Protein AF-A0A934LVJ8-F1 (afdb_monomer)

Secondary structure (DSSP, 8-state):
-----------------------------------PPPTTHHHHHHHHHHHHHHHHHHHHHHHHHHHHHHTTPPP---PPPPPPPGGG---TT-TTTHHHHHHHHHHHHHHHHHHHHHHHHHHS--SS--HHHHHHHHHHHHHHHHHHHHHHHHHHHT--

Radius of gyration: 26.77 Å; Cα contacts (8 Å, |Δi|>4): 140; chains: 1; bounding box: 65×26×77 Å

Structure (mmCIF, N/CA/C/O backbone):
data_AF-A0A934LVJ8-F1
#
_entry.id   AF-A0A934LVJ8-F1
#
loop_
_atom_site.group_PDB
_atom_site.id
_atom_site.type_symbol
_atom_site.label_atom_id
_atom_site.label_alt_id
_atom_site.label_comp_id
_atom_site.label_asym_id
_atom_site.label_entity_id
_atom_site.label_seq_id
_atom_site.pdbx_PDB_ins_code
_atom_site.Cartn_x
_atom_site.Cartn_y
_atom_site.Cartn_z
_atom_site.occupancy
_atom_site.B_iso_or_equiv
_atom_site.auth_seq_id
_atom_site.auth_comp_id
_atom_site.auth_asym_id
_atom_site.auth_atom_id
_atom_site.pdbx_PDB_model_num
ATOM 1 N N . MET A 1 1 ? -24.893 -9.109 -39.122 1.00 53.03 1 MET A N 1
ATOM 2 C CA . MET A 1 1 ? -24.840 -10.155 -40.173 1.00 53.03 1 MET A CA 1
ATOM 3 C C . MET A 1 1 ? -24.663 -9.465 -41.516 1.00 53.03 1 MET A C 1
ATOM 5 O O . MET A 1 1 ? -25.277 -8.421 -41.666 1.00 53.03 1 MET A O 1
ATOM 9 N N . LEU A 1 2 ? -23.875 -10.048 -42.436 1.00 39.41 2 LEU A N 1
ATOM 10 C CA . LEU A 1 2 ? -23.237 -9.460 -43.641 1.00 39.41 2 LEU A CA 1
ATOM 11 C C . LEU A 1 2 ? -21.942 -8.691 -43.292 1.00 39.41 2 LEU A C 1
ATOM 13 O O . LEU A 1 2 ? -22.016 -7.700 -42.591 1.00 39.41 2 LEU A O 1
ATOM 17 N N . ARG A 1 3 ? -20.728 -9.057 -43.726 1.00 40.59 3 ARG A N 1
ATOM 18 C CA . ARG A 1 3 ? -20.305 -9.903 -44.853 1.00 40.59 3 ARG A CA 1
ATOM 19 C C . ARG A 1 3 ? -19.010 -10.657 -44.511 1.00 40.59 3 ARG A C 1
ATOM 21 O O . ARG A 1 3 ? -18.009 -10.063 -44.135 1.00 40.59 3 ARG A O 1
ATOM 28 N N . LEU A 1 4 ? -19.084 -11.975 -44.665 1.00 50.06 4 LEU A N 1
ATOM 29 C CA . LEU A 1 4 ? -17.971 -12.899 -44.870 1.00 50.06 4 LEU A CA 1
ATOM 30 C C . LEU A 1 4 ? -17.309 -12.597 -46.240 1.00 50.06 4 LEU A C 1
ATOM 32 O O . LEU A 1 4 ? -17.972 -12.016 -47.096 1.00 50.06 4 LEU A O 1
ATOM 36 N N . PHE A 1 5 ? -16.089 -13.100 -46.467 1.00 48.19 5 PHE A N 1
ATOM 37 C CA . PHE A 1 5 ? -15.330 -13.124 -47.740 1.00 48.19 5 PHE A CA 1
ATOM 38 C C . PHE A 1 5 ? -14.553 -11.853 -48.130 1.00 48.19 5 PHE A C 1
ATOM 40 O O . PHE A 1 5 ? -15.068 -11.039 -48.876 1.00 48.19 5 PHE A O 1
ATOM 47 N N . ILE A 1 6 ? -13.280 -11.752 -47.722 1.00 48.22 6 ILE A N 1
ATOM 48 C CA . ILE A 1 6 ? -12.106 -11.545 -48.608 1.00 48.22 6 ILE A CA 1
ATOM 49 C C . ILE A 1 6 ? -10.916 -12.180 -47.871 1.00 48.22 6 ILE A C 1
ATOM 51 O O . ILE A 1 6 ? -10.107 -11.562 -47.190 1.00 48.22 6 ILE A O 1
ATOM 55 N N . ARG A 1 7 ? -10.910 -13.508 -47.918 1.00 49.53 7 ARG A N 1
ATOM 56 C CA . ARG A 1 7 ? -9.714 -14.338 -47.801 1.00 49.53 7 ARG A CA 1
ATOM 57 C C . ARG A 1 7 ? -9.167 -14.423 -49.236 1.00 49.53 7 ARG A C 1
ATOM 59 O O . ARG A 1 7 ? -9.977 -14.419 -50.156 1.00 49.53 7 ARG A O 1
ATOM 66 N N . PHE A 1 8 ? -7.856 -14.573 -49.414 1.00 45.09 8 PHE A N 1
ATOM 67 C CA . PHE A 1 8 ? -7.210 -14.913 -50.697 1.00 45.09 8 PHE A CA 1
ATOM 68 C C . PHE A 1 8 ? -7.086 -13.804 -51.755 1.00 45.09 8 PHE A C 1
ATOM 70 O O . PHE A 1 8 ? -7.791 -13.794 -52.752 1.00 45.09 8 PHE A O 1
ATOM 77 N N . CYS A 1 9 ? -6.110 -12.923 -51.554 1.00 41.38 9 CYS A N 1
ATOM 78 C CA . CYS A 1 9 ? -5.277 -12.270 -52.576 1.00 41.38 9 CYS A CA 1
ATOM 79 C C . CYS A 1 9 ? -4.324 -11.406 -51.746 1.00 41.38 9 CYS A C 1
ATOM 81 O O . CYS A 1 9 ? -4.732 -10.368 -51.251 1.00 41.38 9 CYS A O 1
ATOM 83 N N . TRP A 1 10 ? -3.140 -11.864 -51.347 1.00 34.06 10 TRP A N 1
ATOM 84 C CA . TRP A 1 10 ? -1.950 -11.649 -52.165 1.00 34.06 10 TRP A CA 1
ATOM 85 C C . TRP A 1 10 ? -0.768 -12.421 -51.548 1.00 34.06 10 TRP A C 1
ATOM 87 O O . TRP A 1 10 ? 0.159 -11.867 -50.969 1.00 34.06 10 TRP A O 1
ATOM 97 N N . VAL A 1 11 ? -0.833 -13.749 -51.617 1.00 46.84 11 VAL A N 1
ATOM 98 C CA . VAL A 1 11 ? 0.397 -14.540 -51.739 1.00 46.84 11 VAL A CA 1
ATOM 99 C C . VAL A 1 11 ? 0.935 -14.229 -53.146 1.00 46.84 11 VAL A C 1
ATOM 101 O O . VAL A 1 11 ? 0.126 -14.170 -54.070 1.00 46.84 11 VAL A O 1
ATOM 104 N N . LEU A 1 12 ? 2.252 -14.057 -53.302 1.00 48.66 12 LEU A N 1
ATOM 105 C CA . LEU A 1 12 ? 3.007 -13.774 -54.547 1.00 48.66 12 LEU A CA 1
ATOM 106 C C . LEU A 1 12 ? 3.240 -12.298 -54.940 1.00 48.66 12 LEU A C 1
ATOM 108 O O . LEU A 1 12 ? 2.633 -11.801 -55.884 1.00 48.66 12 LEU A O 1
ATOM 112 N N . PHE A 1 13 ? 4.227 -11.654 -54.305 1.00 43.19 13 PHE A N 1
ATOM 113 C CA . PHE A 1 13 ? 5.059 -10.561 -54.857 1.00 43.19 13 PHE A CA 1
ATOM 114 C C . PHE A 1 13 ? 6.150 -10.279 -53.795 1.00 43.19 13 PHE A C 1
ATOM 116 O O . PHE A 1 13 ? 5.792 -9.937 -52.681 1.00 43.19 13 PHE A O 1
ATOM 123 N N . CYS A 1 14 ? 7.464 -10.465 -53.908 1.00 37.34 14 CYS A N 1
ATOM 124 C CA . CYS A 1 14 ? 8.415 -10.561 -55.001 1.00 37.34 14 CYS A CA 1
ATOM 125 C C . CYS A 1 14 ? 9.638 -11.354 -54.506 1.00 37.34 14 CYS A C 1
ATOM 127 O O . CYS A 1 14 ? 10.155 -11.096 -53.422 1.00 37.34 14 CYS A O 1
ATOM 129 N N . LEU A 1 15 ? 10.118 -12.276 -55.335 1.00 40.59 15 LEU A N 1
ATOM 130 C CA . LEU A 1 15 ? 11.355 -13.030 -55.163 1.00 40.59 15 LEU A CA 1
ATOM 131 C C . LEU A 1 15 ? 12.207 -12.726 -56.402 1.00 40.59 15 LEU A C 1
ATOM 133 O O . LEU A 1 15 ? 11.881 -13.217 -57.474 1.00 40.59 15 LEU A O 1
ATOM 137 N N . MET A 1 16 ? 13.224 -11.870 -56.265 1.00 49.81 16 MET A N 1
ATOM 138 C CA . MET A 1 16 ? 14.356 -11.674 -57.194 1.00 49.81 16 MET A CA 1
ATOM 139 C C . MET A 1 16 ? 15.487 -11.037 -56.362 1.00 49.81 16 MET A C 1
ATOM 141 O O . MET A 1 16 ? 15.353 -9.909 -55.904 1.00 49.81 16 MET A O 1
ATOM 145 N N . LEU A 1 17 ? 16.451 -11.833 -55.891 1.00 46.66 17 LEU A N 1
ATOM 146 C CA . LEU A 1 17 ? 17.777 -12.025 -56.499 1.00 46.66 17 LEU A CA 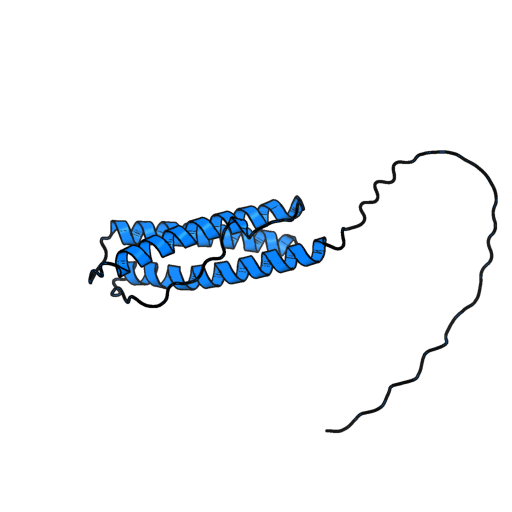1
ATOM 147 C C . LEU A 1 17 ? 18.620 -10.745 -56.564 1.00 46.66 17 LEU A C 1
ATOM 149 O O . LEU A 1 17 ? 18.454 -9.958 -57.487 1.00 46.66 17 LEU A O 1
ATOM 153 N N . LEU A 1 18 ? 19.625 -10.646 -55.689 1.00 49.47 18 LEU A N 1
ATOM 154 C CA . LEU A 1 18 ? 20.946 -10.161 -56.084 1.00 49.47 18 LEU A CA 1
ATOM 155 C C . LEU A 1 18 ? 22.036 -10.973 -55.374 1.00 49.47 18 LEU A C 1
ATOM 157 O O . LEU A 1 18 ? 22.102 -11.062 -54.152 1.00 49.47 18 LEU A O 1
ATOM 161 N N . VAL A 1 19 ? 22.841 -11.599 -56.225 1.00 48.53 19 VAL A N 1
ATOM 162 C CA . VAL A 1 19 ? 24.117 -12.261 -55.977 1.00 48.53 19 VAL A CA 1
ATOM 163 C C . VAL A 1 19 ? 25.150 -11.235 -55.510 1.00 48.53 19 VAL A C 1
ATOM 165 O O . VAL A 1 19 ? 25.246 -10.153 -56.084 1.00 48.53 19 VAL A O 1
ATOM 168 N N . GLY A 1 20 ? 25.963 -11.622 -54.530 1.00 39.09 20 GLY A N 1
ATOM 169 C CA . GLY A 1 20 ? 27.177 -10.922 -54.125 1.00 39.09 20 GLY A CA 1
ATOM 170 C C . GLY A 1 20 ? 28.076 -11.855 -53.317 1.00 39.09 20 GLY A C 1
ATOM 171 O O . GLY A 1 20 ? 28.054 -11.821 -52.095 1.00 39.09 20 GLY A O 1
ATOM 172 N N . CYS A 1 21 ? 28.822 -12.721 -54.009 1.00 52.50 21 CYS A N 1
ATOM 173 C CA . CYS A 1 21 ? 30.010 -13.378 -53.459 1.00 52.50 21 CYS A CA 1
ATOM 174 C C . CYS A 1 21 ? 31.157 -12.362 -53.492 1.00 52.50 21 CYS A C 1
ATOM 176 O O . CYS A 1 21 ? 31.507 -11.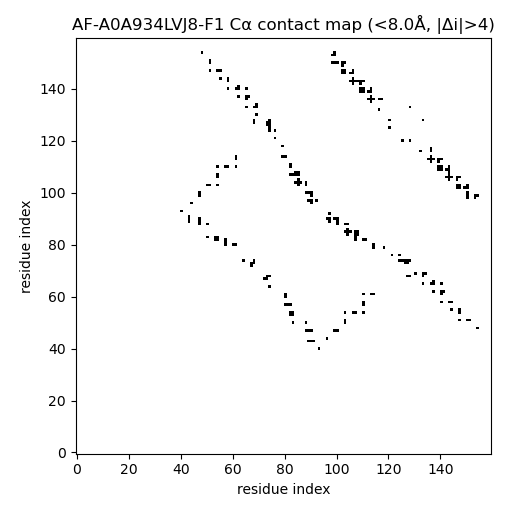879 -54.568 1.00 52.50 21 CYS A O 1
ATOM 178 N N . GLY A 1 22 ? 31.732 -12.063 -52.333 1.00 34.41 22 GLY A N 1
ATOM 179 C CA . GLY A 1 22 ? 32.998 -11.353 -52.180 1.00 34.41 22 GLY A CA 1
ATOM 180 C C . GLY A 1 22 ? 33.784 -12.050 -51.077 1.00 34.41 22 GLY A C 1
ATOM 181 O O . GLY A 1 22 ? 33.237 -12.282 -50.003 1.00 34.41 22 GLY A O 1
ATOM 182 N N . ASP A 1 23 ? 34.997 -12.461 -51.417 1.00 41.66 23 ASP A N 1
ATOM 183 C CA . ASP A 1 23 ? 35.861 -13.378 -50.681 1.00 41.66 23 ASP A CA 1
ATOM 184 C C . ASP A 1 23 ? 36.843 -12.647 -49.747 1.00 41.66 23 ASP A C 1
ATOM 186 O O . ASP A 1 23 ? 37.245 -11.518 -50.022 1.00 41.66 23 ASP A O 1
ATOM 190 N N . ASP A 1 24 ? 37.231 -13.391 -48.714 1.00 46.09 24 ASP A N 1
ATOM 191 C CA . ASP A 1 24 ? 38.454 -13.373 -47.905 1.00 46.09 24 ASP A CA 1
ATOM 192 C C . ASP A 1 24 ? 38.822 -12.279 -46.863 1.00 46.09 24 ASP A C 1
ATOM 194 O O . ASP A 1 24 ? 39.089 -11.120 -47.171 1.00 46.09 24 ASP A O 1
ATOM 198 N N . SER A 1 25 ? 38.997 -12.803 -45.633 1.00 49.16 25 SER A N 1
ATOM 199 C CA . SER A 1 25 ? 40.003 -12.507 -44.591 1.00 49.16 25 SER A CA 1
ATOM 200 C C . SER A 1 25 ? 40.011 -11.158 -43.841 1.00 49.16 25 SER A C 1
ATOM 202 O O . SER A 1 25 ? 40.532 -10.170 -44.341 1.00 49.16 25 SER A O 1
ATOM 204 N N . ASP A 1 26 ? 39.585 -11.169 -42.566 1.00 40.06 26 ASP A N 1
ATOM 205 C CA . ASP A 1 26 ? 40.477 -10.856 -41.426 1.00 40.06 26 ASP A CA 1
ATOM 206 C C . ASP A 1 26 ? 39.833 -11.208 -40.064 1.00 40.06 26 ASP A C 1
ATOM 208 O O . ASP A 1 26 ? 38.663 -10.922 -39.802 1.00 40.06 26 ASP A O 1
ATOM 212 N N . ASP A 1 27 ? 40.622 -11.852 -39.200 1.00 46.25 27 ASP A N 1
ATOM 213 C CA . ASP A 1 27 ? 40.303 -12.206 -37.814 1.00 46.25 27 ASP A CA 1
ATOM 214 C C . ASP A 1 27 ? 40.194 -10.952 -36.929 1.00 46.25 27 ASP A C 1
ATOM 216 O O . ASP A 1 27 ? 41.140 -10.176 -36.785 1.00 46.25 27 ASP A O 1
ATOM 220 N N . THR A 1 28 ? 39.076 -10.779 -36.223 1.00 46.94 28 THR A N 1
ATOM 221 C CA . THR A 1 28 ? 39.051 -10.012 -34.967 1.00 46.94 28 THR A CA 1
ATOM 222 C C . THR A 1 28 ? 37.912 -10.531 -34.088 1.00 46.94 28 THR A C 1
ATOM 224 O O . THR A 1 28 ? 36.765 -10.533 -34.538 1.00 46.94 28 THR A O 1
ATOM 227 N N . PRO A 1 29 ? 38.151 -10.968 -32.835 1.00 48.06 29 PRO A N 1
ATOM 228 C CA . PRO A 1 29 ? 37.067 -11.239 -31.905 1.00 48.06 29 PRO A CA 1
ATOM 229 C C . PRO A 1 29 ? 36.577 -9.891 -31.374 1.00 48.06 29 PRO A C 1
ATOM 231 O O . PRO A 1 29 ? 36.948 -9.465 -30.281 1.00 48.06 29 PRO A O 1
ATOM 234 N N . ASP A 1 30 ? 35.784 -9.185 -32.177 1.00 35.25 30 ASP A N 1
ATOM 235 C CA . ASP A 1 30 ? 35.088 -8.008 -31.687 1.00 35.25 30 ASP A CA 1
ATOM 236 C C . ASP A 1 30 ? 33.964 -8.496 -30.775 1.00 35.25 30 ASP A C 1
ATOM 238 O O . ASP A 1 30 ? 33.059 -9.231 -31.188 1.00 35.25 30 ASP A O 1
ATOM 242 N N . SER A 1 31 ? 34.074 -8.147 -29.497 1.00 47.41 31 SER A N 1
ATOM 243 C CA . SER A 1 31 ? 33.049 -8.399 -28.493 1.00 47.41 31 SER A CA 1
ATOM 244 C C . SER A 1 31 ? 31.836 -7.540 -28.829 1.00 47.41 31 SER A C 1
ATOM 246 O O . SER A 1 31 ? 31.587 -6.505 -28.215 1.00 47.41 31 SER A O 1
ATOM 248 N N . THR A 1 32 ? 31.064 -7.985 -29.818 1.00 39.41 32 THR A N 1
ATOM 249 C CA . THR A 1 32 ? 29.720 -7.489 -30.069 1.00 39.41 32 THR A CA 1
ATOM 250 C C . THR A 1 32 ? 28.885 -7.956 -28.891 1.00 39.41 32 THR A C 1
ATOM 252 O O . THR A 1 32 ? 28.422 -9.096 -28.833 1.00 39.41 32 THR A O 1
ATOM 255 N N . SER A 1 33 ? 28.748 -7.074 -27.904 1.00 46.34 33 SER A N 1
ATOM 256 C CA . SER A 1 33 ? 27.742 -7.198 -26.863 1.00 46.34 33 SER A CA 1
ATOM 257 C C . SER A 1 33 ? 26.381 -7.163 -27.554 1.00 46.34 33 SER A C 1
ATOM 259 O O . SER A 1 33 ? 25.814 -6.103 -27.819 1.00 46.34 33 SER A O 1
ATOM 261 N N . ASN A 1 34 ? 25.895 -8.346 -27.929 1.00 39.62 34 ASN A N 1
ATOM 262 C CA . ASN A 1 34 ? 24.532 -8.569 -28.370 1.00 39.62 34 ASN A CA 1
ATOM 263 C C . ASN A 1 34 ? 23.621 -8.306 -27.167 1.00 39.62 34 ASN A C 1
ATOM 265 O O . ASN A 1 34 ? 23.166 -9.235 -26.504 1.00 39.62 34 ASN A O 1
ATOM 269 N N . ASN A 1 35 ? 23.310 -7.035 -26.912 1.00 49.44 35 ASN A N 1
ATOM 270 C CA . ASN A 1 35 ? 22.107 -6.641 -26.188 1.00 49.44 35 ASN A CA 1
ATOM 271 C C . ASN A 1 35 ? 20.900 -6.982 -27.073 1.00 49.44 35 ASN A C 1
ATOM 273 O O . ASN A 1 35 ? 20.233 -6.114 -27.629 1.00 49.44 35 ASN A O 1
ATOM 277 N N . THR A 1 36 ? 20.660 -8.280 -27.261 1.00 44.91 36 THR A N 1
ATOM 278 C CA . THR A 1 36 ? 19.387 -8.769 -27.775 1.00 44.91 36 THR A CA 1
ATOM 279 C C . THR A 1 36 ? 18.390 -8.559 -26.641 1.00 44.91 36 THR A C 1
ATOM 281 O O . THR A 1 36 ? 18.600 -9.133 -25.570 1.00 44.91 36 THR A O 1
ATOM 284 N N . PRO A 1 37 ? 17.344 -7.729 -26.809 1.00 49.50 37 PRO A N 1
ATOM 285 C CA . PRO A 1 37 ? 16.323 -7.593 -25.784 1.00 49.50 37 PRO A CA 1
ATOM 286 C C . PRO A 1 37 ? 15.745 -8.981 -25.520 1.00 49.50 37 PRO A C 1
ATOM 288 O O . PRO A 1 37 ? 15.241 -9.638 -26.434 1.00 49.50 37 PRO A O 1
ATOM 291 N N . SER A 1 38 ? 15.888 -9.457 -24.283 1.00 49.06 38 SER A N 1
ATOM 292 C CA . SER A 1 38 ? 15.363 -10.761 -23.902 1.00 49.06 38 SER A CA 1
ATOM 293 C C . SER A 1 38 ? 13.853 -10.771 -24.169 1.00 49.06 38 SER A C 1
ATOM 295 O O . SER A 1 38 ? 13.169 -9.828 -23.761 1.00 49.06 38 SER A O 1
ATOM 297 N N . PRO A 1 39 ? 13.292 -11.808 -24.814 1.00 54.88 39 PRO A N 1
ATOM 298 C CA . PRO A 1 39 ? 11.851 -11.909 -25.054 1.00 54.88 39 PRO A CA 1
ATOM 299 C C . PRO A 1 39 ? 11.017 -11.924 -23.758 1.00 54.88 39 PRO A C 1
ATOM 301 O O . PRO A 1 39 ? 9.808 -11.728 -23.812 1.00 54.88 39 PRO A O 1
ATOM 304 N N . THR A 1 40 ? 11.651 -12.092 -22.592 1.00 58.81 40 THR A N 1
ATOM 305 C CA . THR A 1 40 ? 11.043 -11.932 -21.261 1.00 58.81 40 THR A CA 1
ATOM 306 C C . THR A 1 40 ? 10.862 -10.481 -20.816 1.00 58.81 40 THR A C 1
ATOM 308 O O . THR A 1 40 ? 10.149 -10.233 -19.850 1.00 58.81 40 THR A O 1
ATOM 311 N N . ALA A 1 41 ? 11.436 -9.495 -21.513 1.00 59.56 41 ALA A N 1
ATOM 312 C CA . ALA A 1 41 ? 11.312 -8.105 -21.102 1.00 59.56 41 ALA A CA 1
ATOM 313 C C . ALA A 1 41 ? 9.850 -7.623 -21.164 1.00 59.56 41 ALA A C 1
ATOM 315 O O . ALA A 1 41 ? 9.367 -7.059 -20.193 1.00 59.56 41 ALA A O 1
ATOM 316 N N . VAL A 1 42 ? 9.109 -7.833 -22.249 1.00 63.81 42 VAL A N 1
ATOM 317 C CA . VAL A 1 42 ? 7.709 -7.360 -22.319 1.00 63.81 42 VAL A CA 1
ATOM 318 C C . VAL A 1 42 ? 6.808 -8.011 -21.243 1.00 63.81 42 VAL A C 1
ATOM 320 O O . VAL A 1 42 ? 6.162 -7.256 -20.521 1.00 63.81 42 VAL A O 1
ATOM 323 N N . PRO A 1 43 ? 6.853 -9.344 -21.020 1.00 81.62 43 PRO A N 1
ATOM 324 C CA . PRO A 1 43 ? 6.071 -10.008 -19.969 1.00 81.62 43 PRO A CA 1
ATOM 325 C C . PRO A 1 43 ? 6.228 -9.418 -18.562 1.00 81.62 43 PRO A C 1
ATOM 327 O O . PRO A 1 43 ? 5.244 -9.193 -17.872 1.00 81.62 43 PRO A O 1
ATOM 330 N N . VAL A 1 44 ? 7.456 -9.096 -18.150 1.00 89.69 44 VAL A N 1
ATOM 331 C CA . VAL A 1 44 ? 7.717 -8.594 -16.789 1.00 89.69 44 VAL A CA 1
ATOM 332 C C . VAL A 1 44 ? 7.087 -7.218 -16.552 1.00 89.69 44 VAL A C 1
ATOM 334 O O . VAL A 1 44 ? 6.670 -6.915 -15.438 1.00 89.69 44 VAL A O 1
ATOM 337 N N . LEU A 1 45 ? 7.016 -6.356 -17.576 1.00 91.25 45 LEU A N 1
ATOM 338 C CA . LEU A 1 45 ? 6.350 -5.059 -17.421 1.00 91.25 45 LEU A CA 1
ATOM 339 C C . LEU A 1 45 ? 4.838 -5.241 -17.242 1.00 91.25 45 LEU A C 1
ATOM 341 O O . LEU A 1 45 ? 4.254 -4.595 -16.373 1.00 91.25 45 LEU A O 1
ATOM 345 N N . ASP A 1 46 ? 4.232 -6.147 -18.012 1.00 93.12 46 ASP A N 1
ATOM 346 C CA . ASP A 1 46 ? 2.812 -6.476 -17.884 1.00 93.12 46 ASP A CA 1
ATOM 347 C C . ASP A 1 46 ? 2.496 -7.055 -16.494 1.00 93.12 46 ASP A C 1
ATOM 349 O O . ASP A 1 46 ? 1.500 -6.666 -15.880 1.00 93.12 46 ASP A O 1
ATOM 353 N N . ASP A 1 47 ? 3.364 -7.917 -15.957 1.00 94.62 47 ASP A N 1
ATOM 354 C CA . ASP A 1 47 ? 3.216 -8.483 -14.610 1.00 94.62 47 ASP A CA 1
ATOM 355 C C . ASP A 1 47 ? 3.316 -7.400 -13.520 1.00 94.62 47 ASP A C 1
ATOM 357 O O . ASP A 1 47 ? 2.482 -7.339 -12.613 1.00 94.62 47 ASP A O 1
ATOM 361 N N . LEU A 1 48 ? 4.281 -6.477 -13.624 1.00 96.38 48 LEU A N 1
ATOM 362 C CA . LEU A 1 48 ? 4.398 -5.345 -12.695 1.00 96.38 48 LEU A CA 1
ATOM 363 C C . LEU A 1 48 ? 3.184 -4.406 -12.768 1.00 96.38 48 LEU A C 1
ATOM 365 O O . LEU A 1 48 ? 2.733 -3.914 -11.732 1.00 96.38 48 LEU A O 1
ATOM 369 N N . MET A 1 49 ? 2.615 -4.183 -13.958 1.00 97.06 49 MET A N 1
ATOM 370 C CA . MET A 1 49 ? 1.379 -3.408 -14.118 1.00 97.06 49 MET A CA 1
ATOM 371 C C . MET A 1 49 ? 0.175 -4.111 -13.479 1.00 97.06 49 MET A C 1
ATOM 373 O O . MET A 1 49 ? -0.622 -3.464 -12.799 1.00 97.06 49 MET A O 1
ATOM 377 N N . GLN A 1 50 ? 0.053 -5.432 -13.629 1.00 97.00 50 GLN A N 1
ATOM 378 C CA . GLN A 1 50 ? -1.000 -6.207 -12.965 1.00 97.00 50 GLN A CA 1
ATOM 379 C C . GLN A 1 50 ? -0.870 -6.151 -11.438 1.00 97.00 50 GLN A C 1
ATOM 381 O O . GLN A 1 50 ? -1.866 -5.955 -10.739 1.00 97.00 50 GLN A O 1
ATOM 386 N N . HIS A 1 51 ? 0.351 -6.266 -10.913 1.00 98.19 51 HIS A N 1
ATOM 387 C CA . HIS A 1 51 ? 0.615 -6.121 -9.483 1.00 98.19 51 HIS A CA 1
ATOM 388 C C . HIS A 1 51 ? 0.289 -4.716 -8.967 1.00 98.19 51 HIS A C 1
ATOM 390 O O . HIS A 1 51 ? -0.333 -4.592 -7.910 1.00 98.19 51 HIS A O 1
ATOM 396 N N . TYR A 1 52 ? 0.646 -3.666 -9.712 1.00 98.56 52 TYR A N 1
ATOM 397 C CA . TYR A 1 52 ? 0.261 -2.291 -9.385 1.00 98.56 52 TYR A CA 1
ATOM 398 C C . TYR A 1 52 ? -1.260 -2.146 -9.268 1.00 98.56 52 TYR A C 1
ATOM 400 O O . TYR A 1 52 ? -1.748 -1.641 -8.258 1.00 98.56 52 TYR A O 1
ATOM 408 N N . GLU A 1 53 ? -2.017 -2.639 -10.249 1.00 98.38 53 GLU A N 1
ATOM 409 C CA . GLU A 1 53 ? -3.480 -2.549 -10.246 1.00 98.38 53 GLU A CA 1
ATOM 410 C C . GLU A 1 53 ? -4.115 -3.323 -9.084 1.00 98.38 53 GLU A C 1
ATOM 412 O O . GLU A 1 53 ? -5.016 -2.814 -8.409 1.00 98.38 53 GLU A O 1
ATOM 417 N N . ALA A 1 54 ? -3.609 -4.524 -8.791 1.00 98.31 54 ALA A N 1
ATOM 418 C CA . ALA A 1 54 ? -4.065 -5.317 -7.654 1.00 98.31 54 ALA A CA 1
ATOM 419 C C . ALA A 1 54 ? -3.816 -4.598 -6.315 1.00 98.31 54 ALA A C 1
ATOM 421 O O . ALA A 1 54 ? -4.703 -4.535 -5.460 1.00 98.31 54 ALA A O 1
ATOM 422 N N . LEU A 1 55 ? -2.627 -4.014 -6.135 1.00 98.62 55 LEU A N 1
ATOM 423 C CA . LEU A 1 55 ? -2.287 -3.258 -4.930 1.00 98.62 55 LEU A CA 1
ATOM 424 C C . LEU A 1 55 ? -3.081 -1.950 -4.830 1.00 98.62 55 LEU A C 1
ATOM 426 O O . LEU A 1 55 ? -3.522 -1.598 -3.736 1.00 98.62 55 LEU A O 1
ATOM 430 N N . ARG A 1 56 ? -3.326 -1.259 -5.949 1.00 98.69 56 ARG A N 1
ATOM 431 C CA . ARG A 1 56 ? -4.156 -0.048 -6.001 1.00 98.69 56 ARG A CA 1
ATOM 432 C C . ARG A 1 56 ? -5.586 -0.322 -5.548 1.00 98.69 56 ARG A C 1
ATOM 434 O O . ARG A 1 56 ? -6.096 0.409 -4.703 1.00 98.69 56 ARG A O 1
ATOM 441 N N . ALA A 1 57 ? -6.204 -1.399 -6.031 1.00 98.25 57 ALA A N 1
ATOM 442 C CA . ALA A 1 57 ? -7.545 -1.793 -5.600 1.00 98.25 57 ALA A CA 1
ATOM 443 C C . ALA A 1 57 ? -7.604 -2.062 -4.083 1.00 98.25 57 ALA A C 1
ATOM 445 O O . ALA A 1 57 ? -8.528 -1.621 -3.394 1.00 98.25 57 ALA A O 1
ATOM 446 N N . SER A 1 58 ? -6.586 -2.736 -3.540 1.00 98.12 58 SER A N 1
ATOM 447 C CA . SER A 1 58 ? -6.486 -2.986 -2.099 1.00 98.12 58 SER A CA 1
ATOM 448 C C . SER A 1 58 ? -6.250 -1.714 -1.290 1.00 98.12 58 SER A C 1
ATOM 450 O O . SER A 1 58 ? -6.875 -1.545 -0.241 1.00 98.12 58 SER A O 1
ATOM 452 N N . TYR A 1 59 ? -5.425 -0.793 -1.794 1.00 98.50 59 TYR A N 1
ATOM 453 C CA . TYR A 1 59 ? -5.220 0.535 -1.219 1.00 98.50 59 TYR A CA 1
ATOM 454 C C . TYR A 1 59 ? -6.518 1.341 -1.146 1.00 98.50 59 TYR A C 1
ATOM 456 O O . TYR A 1 59 ? -6.838 1.872 -0.082 1.00 98.50 59 TYR A O 1
ATOM 464 N N . GLU A 1 60 ? -7.285 1.415 -2.233 1.00 97.88 60 GLU A N 1
ATOM 465 C CA . GLU A 1 60 ? -8.549 2.157 -2.270 1.00 97.88 60 GLU A CA 1
ATOM 466 C C . GLU A 1 60 ? -9.546 1.613 -1.242 1.00 97.88 60 GLU A C 1
ATOM 468 O O . GLU A 1 60 ? -10.169 2.375 -0.496 1.00 97.88 60 GLU A O 1
ATOM 473 N N . ALA A 1 61 ? -9.655 0.286 -1.158 1.00 96.44 61 ALA A N 1
ATOM 474 C CA . ALA A 1 61 ? -10.561 -0.371 -0.232 1.00 96.44 61 ALA A CA 1
ATOM 475 C C . ALA A 1 61 ? -10.159 -0.147 1.236 1.00 96.44 61 ALA A C 1
ATOM 477 O O . ALA A 1 61 ? -11.000 0.265 2.039 1.00 96.44 61 ALA A O 1
ATOM 478 N N . ILE A 1 62 ? -8.889 -0.371 1.603 1.00 97.44 62 ILE A N 1
ATOM 479 C CA . ILE A 1 62 ? -8.453 -0.232 3.001 1.00 97.44 62 ILE A CA 1
ATOM 480 C C . ILE A 1 62 ? -8.361 1.233 3.446 1.00 97.44 62 ILE A C 1
ATOM 482 O O . ILE A 1 62 ? -8.702 1.555 4.584 1.00 97.44 62 ILE A O 1
ATOM 486 N N . SER A 1 63 ? -7.974 2.145 2.551 1.00 97.56 63 SER A N 1
ATOM 487 C CA . SER A 1 63 ? -7.910 3.577 2.866 1.00 97.56 63 SER A CA 1
ATOM 488 C C . SER A 1 63 ? -9.292 4.140 3.158 1.00 97.56 63 SER A C 1
ATOM 490 O O . SER A 1 63 ? -9.445 4.933 4.083 1.00 97.56 63 SER A O 1
ATOM 492 N N . LYS A 1 64 ? -10.322 3.689 2.430 1.00 96.00 64 LYS A N 1
ATOM 493 C CA . LYS A 1 64 ? -11.706 4.081 2.708 1.00 96.00 64 LYS A CA 1
ATOM 494 C C . LYS A 1 64 ? -12.131 3.704 4.128 1.00 96.00 64 LYS A C 1
ATOM 496 O O . LYS A 1 64 ? -12.769 4.515 4.792 1.00 96.00 64 LYS A O 1
ATOM 501 N N . VAL A 1 65 ? -11.761 2.512 4.600 1.00 95.56 65 VAL A N 1
ATOM 502 C CA . VAL A 1 65 ? -12.056 2.070 5.973 1.00 95.56 65 VAL A CA 1
ATOM 503 C C . VAL A 1 65 ? -11.389 2.999 6.985 1.00 95.56 65 VAL A C 1
ATOM 505 O O . VAL A 1 65 ? -12.062 3.563 7.845 1.00 95.56 65 VAL A O 1
ATOM 508 N N . TRP A 1 66 ? -10.076 3.197 6.871 1.00 96.69 66 TRP A N 1
ATOM 509 C CA . TRP A 1 66 ? -9.322 3.965 7.861 1.00 96.69 66 TRP A CA 1
ATOM 510 C C . TRP A 1 66 ? -9.651 5.461 7.862 1.00 96.69 66 TRP A C 1
ATOM 512 O O . TRP A 1 66 ? -9.742 6.065 8.931 1.00 96.69 66 TRP A O 1
ATOM 522 N N . GLU A 1 67 ? -9.870 6.065 6.694 1.00 97.06 67 GLU A N 1
ATOM 523 C CA . GLU A 1 67 ? -10.278 7.472 6.609 1.00 97.06 67 GLU A CA 1
ATOM 524 C C . GLU A 1 67 ? -11.738 7.669 7.049 1.00 97.06 67 GLU A C 1
ATOM 526 O O . GLU A 1 67 ? -12.035 8.665 7.707 1.00 97.06 67 GLU A O 1
ATOM 531 N N . GLY A 1 68 ? -12.633 6.708 6.786 1.00 95.62 68 GLY A N 1
ATOM 532 C CA . GLY A 1 68 ? -14.001 6.723 7.316 1.00 95.62 68 GLY A CA 1
ATOM 533 C C . GLY A 1 68 ? -14.018 6.683 8.845 1.00 95.62 68 GLY A C 1
ATOM 534 O O . GLY A 1 68 ? -14.654 7.520 9.487 1.00 95.62 68 GLY A O 1
ATOM 535 N N . LEU A 1 69 ? -13.239 5.780 9.452 1.00 94.69 69 LEU A N 1
ATOM 536 C CA . LEU A 1 69 ? -13.088 5.708 10.911 1.00 94.69 69 LEU A CA 1
ATOM 537 C C . LEU A 1 69 ? -12.554 7.022 11.501 1.00 94.69 69 LEU A C 1
ATOM 539 O O . LEU A 1 69 ? -13.067 7.493 12.515 1.00 94.69 69 LEU A O 1
ATOM 543 N N . ALA A 1 70 ? -11.570 7.656 10.856 1.00 95.94 70 ALA A N 1
ATOM 544 C CA . ALA A 1 70 ? -11.075 8.967 11.285 1.00 95.94 70 ALA A CA 1
ATOM 545 C C . ALA A 1 70 ? -12.097 10.099 11.110 1.00 95.94 70 ALA A C 1
ATOM 547 O O . ALA A 1 70 ? -12.067 11.068 11.869 1.00 95.94 70 ALA A O 1
ATOM 548 N N . ALA A 1 71 ? -13.020 9.976 10.155 1.00 95.81 71 ALA A N 1
ATOM 549 C CA . ALA A 1 71 ? -14.155 10.881 9.998 1.00 95.81 71 ALA A CA 1
ATOM 550 C C . ALA A 1 71 ? -15.296 10.610 11.003 1.00 95.81 71 ALA A C 1
ATOM 552 O O . ALA A 1 71 ? -16.290 11.338 11.014 1.00 95.81 71 ALA A O 1
ATOM 553 N N . GLY A 1 72 ? -15.158 9.597 11.867 1.00 93.88 72 GLY A N 1
ATOM 554 C CA . GLY A 1 72 ? -16.156 9.220 12.868 1.00 93.88 72 GLY A CA 1
ATOM 555 C C . GLY A 1 72 ? -17.213 8.237 12.363 1.00 93.88 72 GLY A C 1
ATOM 556 O O . GLY A 1 72 ? -18.227 8.038 13.037 1.00 93.88 72 GLY A O 1
ATOM 557 N N . GLU A 1 73 ? -17.005 7.614 11.200 1.00 92.12 73 GLU A N 1
ATOM 558 C CA . GLU A 1 73 ? -17.832 6.490 10.766 1.00 92.12 73 GLU A CA 1
ATOM 559 C C . GLU A 1 73 ? -17.658 5.298 11.718 1.00 92.12 73 GLU A C 1
ATOM 561 O O . GLU A 1 73 ? -16.617 5.109 12.351 1.00 92.12 73 GLU A O 1
ATOM 566 N N . GLN A 1 74 ? -18.703 4.480 11.842 1.00 86.81 74 GLN A N 1
ATOM 567 C CA . GLN A 1 74 ? -18.655 3.289 12.686 1.00 86.81 74 GLN A CA 1
ATOM 568 C C . GLN A 1 74 ? -17.946 2.142 11.969 1.00 86.81 74 GLN A C 1
ATOM 570 O O . GLN A 1 74 ? -18.111 1.948 10.765 1.00 86.81 74 GLN A O 1
ATOM 575 N N . ALA A 1 75 ? -17.220 1.333 12.740 1.00 80.56 75 ALA A N 1
ATOM 576 C CA . ALA A 1 75 ? -16.582 0.124 12.243 1.00 80.56 75 ALA A CA 1
ATOM 577 C C . ALA A 1 75 ? -17.628 -0.859 11.681 1.00 80.56 75 ALA A C 1
ATOM 579 O O . ALA A 1 75 ? -18.469 -1.372 12.419 1.00 80.56 75 ALA A O 1
ATOM 580 N N . GLN A 1 76 ? -17.559 -1.143 10.377 1.00 85.75 76 GLN A N 1
ATOM 581 C CA . GLN A 1 76 ? -18.374 -2.167 9.718 1.00 85.75 76 GLN A CA 1
ATOM 582 C C . GLN A 1 76 ? -17.479 -3.305 9.247 1.00 85.75 76 GLN A C 1
ATOM 584 O O . GLN A 1 76 ? -16.878 -3.248 8.177 1.00 85.75 76 GLN A O 1
ATOM 589 N N . CYS A 1 77 ? -17.381 -4.343 10.071 1.00 89.00 77 CYS A N 1
ATOM 590 C CA . CYS A 1 77 ? -16.619 -5.531 9.723 1.00 89.00 77 CYS A CA 1
ATOM 591 C C . CYS A 1 77 ? -17.291 -6.293 8.581 1.00 89.00 77 CYS A C 1
ATOM 593 O O . CYS A 1 77 ? -18.492 -6.558 8.619 1.00 89.00 77 CYS A O 1
ATOM 595 N N . GLY A 1 78 ? -16.495 -6.646 7.580 1.00 83.00 78 GLY A N 1
ATOM 596 C CA . GLY A 1 78 ? -16.929 -7.328 6.369 1.00 83.00 78 GLY A CA 1
ATOM 597 C C . GLY A 1 78 ? -15.747 -8.021 5.708 1.00 83.00 78 GLY A C 1
ATOM 598 O O . GLY A 1 78 ? -14.823 -8.465 6.393 1.00 83.00 78 GLY A O 1
ATOM 599 N N . ASP A 1 79 ? -15.773 -8.098 4.383 1.00 86.25 79 ASP A N 1
ATOM 600 C CA . ASP A 1 79 ? -14.678 -8.691 3.626 1.00 86.25 79 ASP A CA 1
ATOM 601 C C . ASP A 1 79 ? -13.405 -7.842 3.720 1.00 86.25 79 ASP A C 1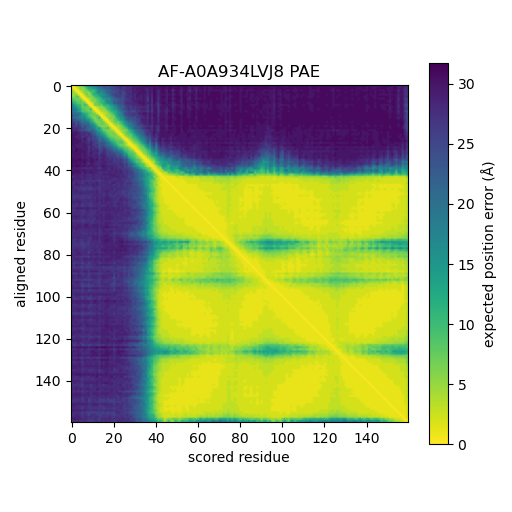
ATOM 603 O O . ASP A 1 79 ? -13.441 -6.610 3.794 1.00 86.25 79 ASP A O 1
ATOM 607 N N . TYR A 1 80 ? -12.262 -8.524 3.703 1.00 89.38 80 TYR A N 1
ATOM 608 C CA . TYR A 1 80 ? -10.950 -7.889 3.718 1.00 89.38 80 TYR A CA 1
ATOM 609 C C . TYR A 1 80 ? -10.393 -7.835 2.297 1.00 89.38 80 TYR A C 1
ATOM 611 O O . TYR A 1 80 ? -10.451 -8.851 1.594 1.00 89.38 80 TYR A O 1
ATOM 619 N N . PRO A 1 81 ? -9.797 -6.706 1.875 1.00 90.44 81 PRO A N 1
ATOM 620 C CA . PRO A 1 81 ? -9.062 -6.666 0.622 1.00 90.44 81 PRO A CA 1
ATOM 621 C C . PRO A 1 81 ? -7.959 -7.729 0.626 1.00 90.44 81 PRO A C 1
ATOM 623 O O . PRO A 1 81 ? -7.326 -7.986 1.654 1.00 90.44 81 PRO A O 1
ATOM 626 N N . THR A 1 82 ? -7.746 -8.369 -0.522 1.00 92.50 82 THR A N 1
ATOM 627 C CA . THR A 1 82 ? -6.651 -9.330 -0.693 1.00 92.50 82 THR A CA 1
ATOM 628 C C . THR A 1 82 ? -5.417 -8.585 -1.173 1.00 92.50 82 THR A C 1
ATOM 630 O O . THR A 1 82 ? -5.469 -7.887 -2.181 1.00 92.50 82 THR A O 1
ATOM 633 N N . VAL A 1 83 ? -4.298 -8.739 -0.476 1.00 95.44 83 VAL A N 1
ATOM 634 C CA . VAL A 1 83 ? -3.013 -8.171 -0.896 1.00 95.44 83 VAL A CA 1
ATOM 635 C C . VAL A 1 83 ? -2.180 -9.289 -1.497 1.00 95.44 83 VAL A C 1
ATOM 637 O O . VAL A 1 83 ? -2.110 -10.383 -0.935 1.00 95.44 83 VAL A O 1
ATOM 640 N N . ILE A 1 84 ? -1.575 -9.026 -2.652 1.00 96.81 84 ILE A N 1
ATOM 641 C CA . ILE A 1 84 ? -0.560 -9.919 -3.212 1.00 96.81 84 ILE A CA 1
ATOM 642 C C . ILE A 1 84 ? 0.650 -9.964 -2.271 1.00 96.81 84 ILE A C 1
ATOM 644 O O . ILE A 1 84 ? 0.973 -8.966 -1.628 1.00 96.81 84 ILE A O 1
ATOM 648 N N . SER A 1 85 ? 1.326 -11.109 -2.164 1.00 96.31 85 SER A N 1
ATOM 649 C CA . SER A 1 85 ? 2.488 -11.190 -1.271 1.00 96.31 85 SER A CA 1
ATOM 650 C C . SER A 1 85 ? 3.665 -10.398 -1.864 1.00 96.31 85 SER A C 1
ATOM 652 O O . SER A 1 85 ? 3.863 -10.441 -3.084 1.00 96.31 85 SER A O 1
ATOM 654 N N . PRO A 1 86 ? 4.463 -9.683 -1.049 1.00 96.88 86 PRO A N 1
ATOM 655 C CA . PRO A 1 86 ? 5.622 -8.940 -1.545 1.00 96.88 86 PRO A CA 1
ATOM 656 C C . PRO A 1 86 ? 6.591 -9.821 -2.349 1.00 96.88 86 PRO A C 1
ATOM 658 O O . PRO A 1 86 ? 7.145 -9.390 -3.352 1.00 96.88 86 PRO A O 1
ATOM 661 N N . GLU A 1 87 ? 6.756 -11.084 -1.961 1.00 95.94 87 GLU A N 1
ATOM 662 C CA . GLU A 1 87 ? 7.653 -12.044 -2.613 1.00 95.94 87 GLU A CA 1
ATOM 663 C C . GLU A 1 87 ? 7.207 -12.426 -4.032 1.00 95.94 87 GLU A C 1
ATOM 665 O O . GLU A 1 87 ? 8.018 -12.916 -4.815 1.00 95.94 87 GLU A O 1
ATOM 670 N N . SER A 1 88 ? 5.934 -12.204 -4.377 1.00 95.25 88 SER A N 1
ATOM 671 C CA . SER A 1 88 ? 5.417 -12.439 -5.733 1.00 95.25 88 SER A CA 1
ATOM 672 C C . SER A 1 88 ? 5.793 -11.339 -6.731 1.00 95.25 88 SER A C 1
ATOM 674 O O . SER A 1 88 ? 5.680 -11.540 -7.937 1.00 95.25 88 SER A O 1
ATOM 676 N N . VAL A 1 89 ? 6.269 -10.186 -6.252 1.00 96.00 89 VAL A N 1
ATOM 677 C CA . VAL A 1 89 ? 6.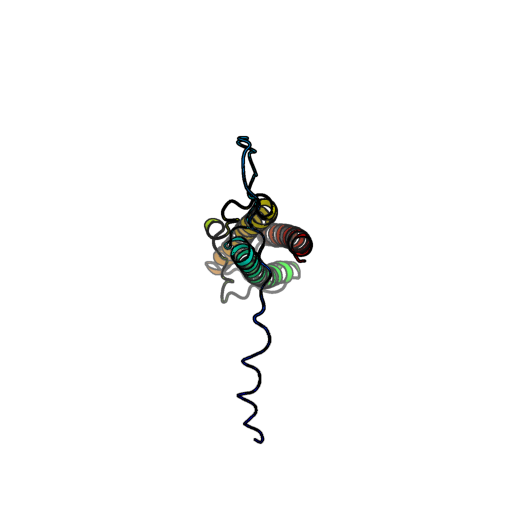638 -9.044 -7.090 1.00 96.00 89 VAL A CA 1
ATOM 678 C C . VAL A 1 89 ? 8.131 -9.113 -7.426 1.00 96.00 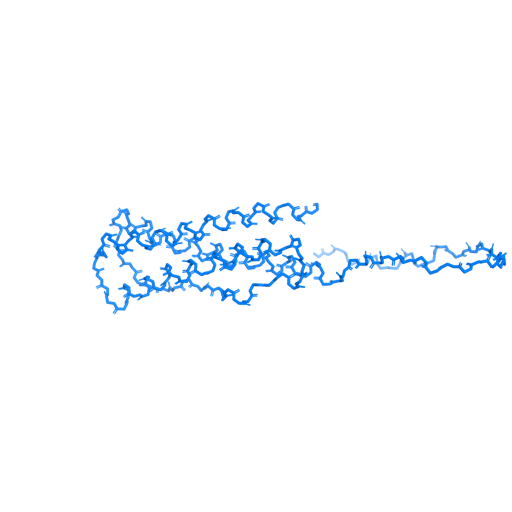89 VAL A C 1
ATOM 680 O O . VAL A 1 89 ? 8.980 -8.855 -6.572 1.00 96.00 89 VAL A O 1
ATOM 683 N N . ASN A 1 90 ? 8.455 -9.418 -8.683 1.00 93.12 90 ASN A N 1
ATOM 684 C CA . ASN A 1 90 ? 9.830 -9.560 -9.167 1.00 93.12 90 ASN A CA 1
ATOM 685 C C . ASN A 1 90 ? 10.060 -8.745 -10.452 1.00 93.12 90 ASN A C 1
ATOM 687 O O . ASN A 1 90 ? 9.167 -8.629 -11.289 1.00 93.12 90 ASN A O 1
ATOM 691 N N . ALA A 1 91 ? 11.265 -8.196 -10.615 1.00 93.75 91 ALA A N 1
ATOM 692 C CA . ALA A 1 91 ? 11.730 -7.585 -11.860 1.00 93.75 91 ALA A CA 1
ATOM 693 C C . ALA A 1 91 ? 12.426 -8.590 -12.805 1.00 93.75 91 ALA A C 1
ATOM 695 O O . ALA A 1 91 ? 12.906 -8.196 -13.867 1.00 93.75 91 ALA A O 1
ATOM 696 N N . ASP A 1 92 ? 12.536 -9.863 -12.408 1.00 90.25 92 ASP A N 1
ATOM 697 C CA . ASP A 1 92 ? 13.209 -10.959 -13.122 1.00 90.25 92 ASP A CA 1
ATOM 698 C C . ASP A 1 92 ? 14.635 -10.603 -13.580 1.00 90.25 92 ASP A C 1
ATOM 700 O O . ASP A 1 92 ? 15.087 -10.959 -14.669 1.00 90.25 92 ASP A O 1
ATOM 704 N N . GLY A 1 93 ? 15.358 -9.868 -12.730 1.00 86.19 93 GLY A N 1
ATOM 705 C CA . GLY A 1 93 ? 16.728 -9.424 -12.993 1.00 86.19 93 GLY A CA 1
ATOM 706 C C . GLY A 1 93 ? 16.848 -8.226 -13.942 1.00 86.19 93 GLY A C 1
ATOM 707 O O . GLY A 1 93 ? 17.964 -7.832 -14.274 1.00 86.19 93 GLY A O 1
ATOM 708 N N . ALA A 1 94 ? 15.739 -7.617 -14.376 1.00 89.38 94 ALA A N 1
ATOM 709 C CA . ALA A 1 94 ? 15.768 -6.385 -15.158 1.00 89.38 94 ALA A CA 1
ATOM 710 C C . ALA A 1 94 ? 16.041 -5.169 -14.253 1.00 89.38 94 ALA A C 1
ATOM 712 O O . ALA A 1 94 ? 15.124 -4.613 -13.647 1.00 89.38 94 ALA A O 1
ATOM 713 N N . GLU A 1 95 ? 17.297 -4.716 -14.205 1.00 90.94 95 GLU A N 1
ATOM 714 C CA . GLU A 1 95 ? 17.743 -3.602 -13.347 1.00 90.94 95 GLU A CA 1
ATOM 715 C C . GLU A 1 95 ? 16.918 -2.317 -13.524 1.00 90.94 95 GLU A C 1
ATOM 717 O O . GLU A 1 95 ? 16.639 -1.619 -12.553 1.00 90.94 95 GLU A O 1
ATOM 722 N N . THR A 1 96 ? 16.459 -2.019 -14.744 1.00 92.81 96 THR A N 1
ATOM 723 C CA . THR A 1 96 ? 15.635 -0.831 -15.029 1.00 92.81 96 THR A CA 1
ATOM 724 C C . THR A 1 96 ? 14.235 -0.890 -14.412 1.00 92.81 96 THR A C 1
ATOM 726 O O . THR A 1 96 ? 13.550 0.127 -14.355 1.00 92.81 96 THR A O 1
ATOM 729 N N . ARG A 1 97 ? 13.792 -2.066 -13.955 1.00 93.62 97 ARG A N 1
ATOM 730 C CA . ARG A 1 97 ? 12.453 -2.310 -13.391 1.00 93.62 97 ARG A CA 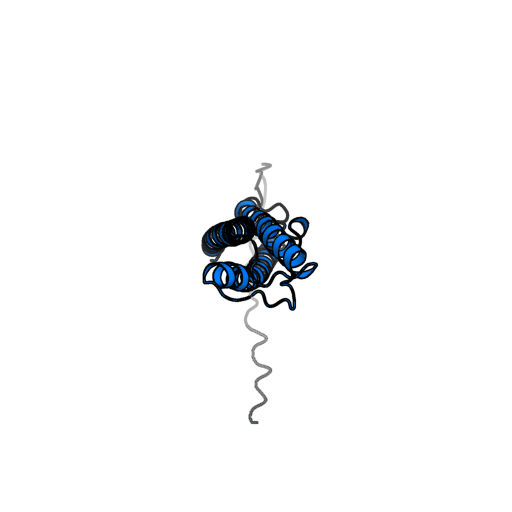1
ATOM 731 C C . ARG A 1 97 ? 12.469 -2.603 -11.906 1.00 93.62 97 ARG A C 1
ATOM 733 O O . ARG A 1 97 ? 11.429 -2.495 -11.262 1.00 93.62 97 ARG A O 1
ATOM 740 N N . GLU A 1 98 ? 13.636 -2.921 -11.359 1.00 96.50 98 GLU A N 1
ATOM 741 C CA . GLU A 1 98 ? 13.814 -3.138 -9.928 1.00 96.50 98 GLU A CA 1
ATOM 742 C C . GLU A 1 98 ? 13.282 -1.972 -9.077 1.00 96.50 98 GLU A C 1
ATOM 744 O O . GLU A 1 98 ? 12.600 -2.239 -8.088 1.00 96.50 98 GLU A O 1
ATOM 749 N N . PRO A 1 99 ? 13.450 -0.688 -9.466 1.00 98.06 99 PRO A N 1
ATOM 750 C CA . PRO A 1 99 ? 12.846 0.413 -8.721 1.00 98.06 99 PRO A CA 1
ATOM 751 C C . PRO A 1 99 ? 11.318 0.328 -8.634 1.00 98.06 99 PRO A C 1
ATOM 753 O O . PRO A 1 99 ? 10.756 0.638 -7.588 1.00 98.06 99 PRO A O 1
ATOM 756 N N . VAL A 1 100 ? 10.635 -0.115 -9.697 1.00 98.19 100 VAL A N 1
ATOM 757 C CA . VAL A 1 100 ? 9.179 -0.339 -9.671 1.00 98.19 100 VAL A CA 1
ATOM 758 C C . VAL A 1 100 ? 8.850 -1.503 -8.742 1.00 98.19 100 VAL A C 1
ATOM 760 O O . VAL A 1 100 ? 8.009 -1.353 -7.857 1.00 98.19 100 VAL A O 1
ATOM 763 N N . ALA A 1 101 ? 9.531 -2.641 -8.906 1.00 98.06 101 ALA A N 1
ATOM 764 C CA . ALA A 1 101 ? 9.302 -3.831 -8.091 1.00 98.06 101 ALA A CA 1
ATOM 765 C C . ALA A 1 101 ? 9.483 -3.536 -6.592 1.00 98.06 101 ALA A C 1
ATOM 767 O O . ALA A 1 101 ? 8.625 -3.894 -5.792 1.00 98.06 101 ALA A O 1
ATOM 768 N N . GLU A 1 102 ? 10.529 -2.802 -6.208 1.00 98.56 102 GLU A N 1
ATOM 769 C CA . GLU A 1 102 ? 10.782 -2.394 -4.822 1.00 98.56 102 GLU A CA 1
ATOM 770 C C . GLU A 1 102 ? 9.648 -1.528 -4.246 1.00 98.56 102 GLU A C 1
ATOM 772 O O . GLU A 1 102 ? 9.187 -1.762 -3.123 1.00 98.56 102 GLU A O 1
ATOM 777 N N . ARG A 1 103 ? 9.141 -0.556 -5.019 1.00 98.75 103 ARG A N 1
ATOM 778 C CA . ARG A 1 103 ? 7.994 0.268 -4.600 1.00 98.75 103 ARG A CA 1
ATOM 779 C C . ARG A 1 103 ? 6.744 -0.577 -4.399 1.00 98.75 103 ARG A C 1
ATOM 781 O O . ARG A 1 103 ? 6.069 -0.428 -3.384 1.00 98.75 103 ARG A O 1
ATOM 788 N N . LEU A 1 104 ? 6.461 -1.492 -5.322 1.00 98.81 104 LEU A N 1
ATOM 789 C CA . LEU A 1 104 ? 5.309 -2.388 -5.230 1.00 98.81 104 LEU A CA 1
ATOM 790 C C . LEU A 1 104 ? 5.438 -3.373 -4.054 1.00 98.81 104 LEU A C 1
ATOM 792 O O . LEU A 1 104 ? 4.464 -3.580 -3.332 1.00 98.81 104 LEU A O 1
ATOM 796 N N . ARG A 1 105 ? 6.637 -3.908 -3.785 1.00 98.81 105 ARG A N 1
ATOM 797 C CA . ARG A 1 105 ? 6.918 -4.739 -2.599 1.00 98.81 105 ARG A CA 1
ATOM 798 C C . ARG A 1 105 ? 6.671 -3.971 -1.305 1.00 98.81 105 ARG A C 1
ATOM 800 O O . ARG A 1 105 ? 5.976 -4.462 -0.418 1.00 98.81 105 ARG A O 1
ATOM 807 N N . THR A 1 106 ? 7.176 -2.744 -1.220 1.00 98.81 106 THR A N 1
ATOM 808 C CA . THR A 1 106 ? 6.968 -1.882 -0.049 1.00 98.81 106 THR A CA 1
ATOM 809 C C . THR A 1 106 ? 5.486 -1.526 0.125 1.00 98.81 106 THR A C 1
ATOM 811 O O . THR A 1 106 ? 4.968 -1.559 1.241 1.00 98.81 106 THR A O 1
ATOM 814 N N . ALA A 1 107 ? 4.771 -1.240 -0.969 1.00 98.81 107 ALA A N 1
ATOM 815 C CA . ALA A 1 107 ? 3.329 -1.010 -0.936 1.00 98.81 107 ALA A CA 1
ATOM 816 C C . ALA A 1 107 ? 2.568 -2.233 -0.398 1.00 98.81 107 ALA A C 1
ATOM 818 O O . ALA A 1 107 ? 1.698 -2.075 0.454 1.00 98.81 107 ALA A O 1
ATOM 819 N N . ALA A 1 108 ? 2.923 -3.442 -0.845 1.00 98.75 108 ALA A N 1
ATOM 820 C CA . ALA A 1 108 ? 2.317 -4.686 -0.375 1.00 98.75 108 ALA A CA 1
ATOM 821 C C . ALA A 1 108 ? 2.498 -4.890 1.140 1.00 98.75 108 ALA A C 1
ATOM 823 O O . ALA A 1 108 ? 1.524 -5.195 1.825 1.00 98.75 108 ALA A O 1
ATOM 824 N N . VAL A 1 109 ? 3.699 -4.644 1.679 1.00 98.75 109 VAL A N 1
ATOM 825 C CA . VAL A 1 109 ? 3.966 -4.722 3.131 1.00 98.75 109 VAL A CA 1
ATOM 826 C C . VAL A 1 109 ? 3.083 -3.747 3.914 1.00 98.75 109 VAL A C 1
ATOM 828 O O . VAL A 1 109 ? 2.413 -4.140 4.867 1.00 98.75 109 VAL A O 1
ATOM 831 N N . ASN A 1 110 ? 3.032 -2.486 3.487 1.00 98.75 110 ASN A N 1
ATOM 832 C CA . ASN A 1 110 ? 2.254 -1.453 4.173 1.00 98.75 110 ASN A CA 1
ATOM 833 C C . ASN A 1 110 ? 0.736 -1.721 4.105 1.00 98.75 110 ASN A C 1
ATOM 835 O O . ASN A 1 110 ? 0.006 -1.445 5.059 1.00 98.75 110 ASN A O 1
ATOM 839 N N . LEU A 1 111 ? 0.241 -2.275 2.990 1.00 98.81 111 LEU A N 1
ATOM 840 C CA . LEU A 1 111 ? -1.160 -2.693 2.874 1.00 98.81 111 LEU A CA 1
ATOM 841 C C . LEU A 1 111 ? -1.475 -3.886 3.771 1.00 98.81 111 LEU A C 1
ATOM 843 O O . LEU A 1 111 ? -2.533 -3.892 4.401 1.00 98.81 111 LEU A O 1
ATOM 847 N N . ASP A 1 112 ? -0.580 -4.871 3.849 1.00 98.50 112 ASP A N 1
ATOM 848 C CA . ASP A 1 112 ? -0.757 -6.014 4.745 1.00 98.50 112 ASP A CA 1
ATOM 849 C C . ASP A 1 112 ? -0.806 -5.575 6.215 1.00 98.50 112 ASP A C 1
ATOM 851 O O . ASP A 1 112 ? -1.673 -6.034 6.959 1.00 98.50 112 ASP A O 1
ATOM 855 N N . GLU A 1 113 ? 0.025 -4.608 6.617 1.00 98.44 113 GLU A N 1
ATOM 856 C CA . GLU A 1 113 ? -0.033 -4.000 7.951 1.00 98.44 113 GLU A CA 1
ATOM 857 C C . GLU A 1 113 ? -1.389 -3.320 8.205 1.00 98.44 113 GLU A C 1
ATOM 859 O O . GLU A 1 113 ? -2.073 -3.627 9.188 1.00 98.44 113 GLU A O 1
ATOM 864 N N . ALA A 1 114 ? -1.831 -2.450 7.289 1.00 98.19 114 ALA A N 1
ATOM 865 C CA . ALA A 1 114 ? -3.109 -1.747 7.405 1.00 98.19 114 ALA A CA 1
ATOM 866 C C . ALA A 1 114 ? -4.304 -2.716 7.481 1.00 98.19 114 ALA A C 1
ATOM 868 O O . ALA A 1 114 ? -5.248 -2.497 8.244 1.00 98.19 114 ALA A O 1
ATOM 869 N N . ILE A 1 115 ? -4.276 -3.799 6.703 1.00 97.56 115 ILE A N 1
ATOM 870 C CA . ILE A 1 115 ? -5.330 -4.820 6.685 1.00 97.56 115 ILE A CA 1
ATOM 871 C C . ILE A 1 115 ? -5.263 -5.704 7.928 1.00 97.56 115 ILE A C 1
ATOM 873 O O . ILE A 1 115 ? -6.307 -6.077 8.463 1.00 97.56 115 ILE A O 1
ATOM 877 N N . SER A 1 116 ? -4.070 -6.025 8.421 1.00 97.06 116 SER A N 1
ATOM 878 C CA . SER A 1 116 ? -3.884 -6.806 9.645 1.00 97.06 116 SER A CA 1
ATOM 879 C C . SER A 1 116 ? -4.405 -6.068 10.875 1.00 97.06 116 SER A C 1
ATOM 881 O O . SER A 1 116 ? -5.102 -6.670 11.695 1.00 97.06 116 SER A O 1
ATOM 883 N N . LEU A 1 117 ? -4.170 -4.755 10.965 1.00 96.00 117 LEU A N 1
ATOM 884 C CA . LEU A 1 117 ? -4.781 -3.902 11.988 1.00 96.00 117 LEU A CA 1
ATOM 885 C C . LEU A 1 117 ? -6.313 -3.939 11.905 1.00 96.00 117 LEU A C 1
ATOM 887 O O . LEU A 1 117 ? -6.989 -4.088 12.923 1.00 96.00 117 LEU A O 1
ATOM 891 N N . TRP A 1 118 ? -6.875 -3.882 10.695 1.00 95.62 118 TRP A N 1
ATOM 892 C CA . TRP A 1 118 ? -8.326 -3.912 10.515 1.00 95.62 118 TRP A CA 1
ATOM 893 C C . TRP A 1 118 ? -8.932 -5.272 10.880 1.00 95.62 118 TRP A C 1
ATOM 895 O O . TRP A 1 118 ? -9.930 -5.346 11.597 1.00 95.62 118 TRP A O 1
ATOM 905 N N . LYS A 1 119 ? -8.283 -6.370 10.472 1.00 95.50 119 LYS A N 1
ATOM 906 C CA . LYS A 1 119 ? -8.640 -7.732 10.896 1.00 95.50 119 LYS A CA 1
ATOM 907 C C . LYS A 1 119 ? -8.631 -7.851 12.419 1.00 95.50 119 LYS A C 1
ATOM 909 O O . LYS A 1 119 ? -9.553 -8.437 12.982 1.00 95.50 119 LYS A O 1
ATOM 914 N N . ALA A 1 120 ? -7.632 -7.280 13.093 1.00 94.06 120 ALA A N 1
ATOM 915 C CA . ALA A 1 120 ? -7.550 -7.299 14.551 1.00 94.06 120 ALA A CA 1
ATOM 916 C C . ALA A 1 120 ? -8.726 -6.557 15.212 1.00 94.06 120 ALA A C 1
ATOM 918 O O . ALA A 1 120 ? -9.329 -7.099 16.143 1.00 94.06 120 ALA A O 1
ATOM 919 N N . GLU A 1 121 ? -9.107 -5.381 14.701 1.00 93.06 121 GLU A N 1
ATOM 920 C CA . GLU A 1 121 ? -10.304 -4.666 15.169 1.00 93.06 121 GLU A CA 1
ATOM 921 C C . GLU A 1 121 ? -11.578 -5.485 14.955 1.00 93.06 121 GLU A C 1
ATOM 923 O O . GLU A 1 121 ? -12.443 -5.538 15.829 1.00 93.06 121 GLU A O 1
ATOM 928 N N . CYS A 1 122 ? -11.675 -6.203 13.838 1.00 93.06 122 CYS A N 1
ATOM 929 C CA . CYS A 1 122 ? -12.846 -7.013 13.534 1.00 93.06 122 CYS A CA 1
ATOM 930 C C . CYS A 1 122 ? -12.939 -8.341 14.287 1.00 93.06 122 CYS A C 1
ATOM 932 O O . CYS A 1 122 ? -14.036 -8.878 14.439 1.00 93.06 122 CYS A O 1
ATOM 934 N N . LEU A 1 123 ? -11.834 -8.856 14.830 1.00 93.06 123 LEU A N 1
ATOM 935 C CA . LEU A 1 123 ? -11.869 -10.004 15.741 1.00 93.06 123 LEU A CA 1
ATOM 936 C C . LEU A 1 123 ? -12.483 -9.652 17.102 1.00 93.06 123 LEU A C 1
ATOM 938 O O . LEU A 1 123 ? -13.048 -10.522 17.767 1.00 93.06 123 LEU A O 1
ATOM 942 N N . LYS A 1 124 ? -12.375 -8.390 17.533 1.00 89.44 124 LYS A N 1
ATOM 943 C CA . LYS A 1 124 ? -12.979 -7.882 18.774 1.00 89.44 124 LYS A CA 1
ATOM 944 C C . LYS A 1 124 ? -13.634 -6.522 18.515 1.00 89.44 124 LYS A C 1
ATOM 946 O O . LYS A 1 124 ? -13.102 -5.507 18.969 1.00 89.44 124 LYS A O 1
ATOM 951 N N . PRO A 1 125 ? -14.786 -6.499 17.818 1.00 84.88 125 PRO A N 1
ATOM 952 C CA . PRO A 1 125 ? -15.374 -5.263 17.327 1.00 84.88 125 PRO A CA 1
ATOM 953 C C . PRO A 1 125 ? -15.653 -4.277 18.455 1.00 84.88 125 PRO A C 1
ATOM 955 O O . PRO A 1 125 ? -16.391 -4.565 19.401 1.00 84.88 125 PRO A O 1
ATOM 958 N N . ARG A 1 126 ? -15.076 -3.085 18.329 1.00 83.25 126 ARG A N 1
ATOM 959 C CA . ARG A 1 126 ? -15.418 -1.917 19.137 1.00 83.25 126 ARG A CA 1
ATOM 960 C C . ARG A 1 126 ? -16.305 -1.011 18.297 1.00 83.25 126 ARG A C 1
ATOM 962 O O . ARG A 1 126 ? -16.057 -0.844 17.108 1.00 83.25 126 ARG A O 1
ATOM 969 N N . ALA A 1 127 ? -17.303 -0.384 18.918 1.00 80.44 127 ALA A N 1
ATOM 970 C CA . ALA A 1 127 ? -18.137 0.607 18.228 1.00 80.44 127 ALA A CA 1
ATOM 971 C C . ALA A 1 127 ? -17.291 1.763 17.658 1.00 80.44 127 ALA A C 1
ATOM 973 O O . ALA A 1 127 ? -17.602 2.310 16.603 1.00 80.44 127 ALA A O 1
ATOM 974 N N . THR A 1 128 ? -16.197 2.094 18.348 1.00 85.81 128 THR A N 1
ATOM 975 C CA . THR A 1 128 ? -15.196 3.064 17.905 1.00 85.81 128 THR A CA 1
ATOM 976 C C . THR A 1 128 ? -13.809 2.548 18.302 1.00 85.81 128 THR A C 1
ATOM 978 O O . THR A 1 128 ? -13.547 2.404 19.504 1.00 85.81 128 THR A O 1
ATOM 981 N N . PRO A 1 129 ? -12.929 2.221 17.338 1.00 91.00 129 PRO A N 1
ATOM 982 C CA . PRO A 1 129 ? -11.525 1.935 17.615 1.00 91.00 129 PRO A CA 1
ATOM 983 C C . PRO A 1 129 ? -10.846 3.115 18.323 1.00 91.00 129 PRO A C 1
ATOM 985 O O . PRO A 1 129 ? -11.261 4.265 18.190 1.00 91.00 129 PRO A O 1
ATOM 988 N N . SER A 1 130 ? -9.797 2.844 19.099 1.00 94.31 130 SER A N 1
ATOM 989 C CA . SER A 1 130 ? -9.031 3.913 19.754 1.00 94.31 130 SER A CA 1
ATOM 990 C C . SER A 1 130 ? -8.334 4.809 18.717 1.00 94.31 130 SER A C 1
ATOM 992 O O . SER A 1 130 ? -7.851 4.266 17.721 1.00 94.31 130 SER A O 1
ATOM 994 N N . PRO A 1 131 ? -8.196 6.131 18.962 1.00 95.62 131 PRO A N 1
ATOM 995 C CA . PRO A 1 131 ? -7.537 7.054 18.031 1.00 95.62 131 PRO A CA 1
ATOM 996 C C . PRO A 1 131 ? -6.160 6.572 17.564 1.00 95.62 131 PRO A C 1
ATOM 998 O O . PRO A 1 131 ? -5.899 6.563 16.368 1.00 95.62 131 PRO A O 1
ATOM 1001 N N . ASP A 1 132 ? -5.343 6.038 18.476 1.00 97.62 132 ASP A N 1
ATOM 1002 C CA . ASP A 1 132 ? -4.011 5.510 18.149 1.00 97.62 132 ASP A CA 1
ATOM 1003 C C . ASP A 1 132 ? -4.043 4.386 17.101 1.00 97.62 132 ASP A C 1
ATOM 1005 O O . ASP A 1 132 ? -3.151 4.294 16.263 1.00 97.62 132 ASP A O 1
ATOM 1009 N N . VAL A 1 133 ? -5.072 3.530 17.126 1.00 96.38 133 VAL A N 1
ATOM 1010 C CA . VAL A 1 133 ? -5.217 2.438 16.147 1.00 96.38 133 VAL A CA 1
ATOM 1011 C C . VAL A 1 133 ? -5.668 2.987 14.799 1.00 96.38 133 VAL A C 1
ATOM 1013 O O . VAL A 1 133 ? -5.170 2.554 13.763 1.00 96.38 133 VAL A O 1
ATOM 1016 N N . ILE A 1 134 ? -6.580 3.962 14.811 1.00 96.88 134 ILE A N 1
ATOM 1017 C CA . ILE A 1 134 ? -7.024 4.648 13.593 1.00 96.88 134 ILE A CA 1
ATOM 1018 C C . ILE A 1 134 ? -5.832 5.344 12.928 1.00 96.88 134 ILE A C 1
ATOM 1020 O O . ILE A 1 134 ? -5.640 5.211 11.721 1.00 96.88 134 ILE A O 1
ATOM 1024 N N . ASP A 1 135 ? -5.000 6.039 13.702 1.00 98.38 135 ASP A N 1
ATOM 1025 C CA . ASP A 1 135 ? -3.827 6.737 13.181 1.00 98.38 135 ASP A CA 1
ATOM 1026 C C . ASP A 1 135 ? -2.756 5.777 12.651 1.00 98.38 135 ASP A C 1
ATOM 1028 O O . ASP A 1 135 ? -2.198 6.038 11.586 1.00 98.38 135 ASP A O 1
ATOM 1032 N N . GLN A 1 136 ? -2.517 4.641 13.316 1.00 98.44 136 GLN A N 1
ATOM 1033 C CA . GLN A 1 136 ? -1.627 3.589 12.803 1.00 98.44 136 GLN A CA 1
ATOM 1034 C C . GLN A 1 136 ? -2.129 3.019 11.472 1.00 98.44 136 GLN A C 1
ATOM 1036 O O . GLN A 1 136 ? -1.376 2.964 10.499 1.00 98.44 136 GLN A O 1
ATOM 1041 N N . GLY A 1 137 ? -3.416 2.665 11.396 1.00 98.06 137 GLY A N 1
ATOM 1042 C CA . GLY A 1 137 ? -4.024 2.148 10.172 1.00 98.06 137 GLY A CA 1
ATOM 1043 C C . GLY A 1 137 ? -3.960 3.146 9.013 1.00 98.06 137 GLY A C 1
ATOM 1044 O O . GLY A 1 137 ? -3.599 2.783 7.892 1.00 98.06 137 GLY A O 1
ATOM 1045 N N . ARG A 1 138 ? -4.222 4.431 9.289 1.00 98.44 138 ARG A N 1
ATOM 1046 C CA . ARG A 1 138 ? -4.088 5.515 8.301 1.00 98.44 138 ARG A CA 1
ATOM 1047 C C . ARG A 1 138 ? -2.658 5.720 7.852 1.00 98.44 138 ARG A C 1
ATOM 1049 O O . ARG A 1 138 ? -2.428 5.933 6.665 1.00 98.44 138 ARG A O 1
ATOM 1056 N N . TRP A 1 139 ? -1.707 5.690 8.778 1.00 98.62 139 TRP A N 1
ATOM 1057 C CA . TRP A 1 139 ? -0.299 5.843 8.443 1.00 98.62 139 TRP A CA 1
ATOM 1058 C C . TRP A 1 139 ? 0.164 4.725 7.504 1.00 98.62 139 TRP A C 1
ATOM 1060 O O . TRP A 1 139 ? 0.723 5.024 6.450 1.00 98.62 139 TRP A O 1
ATOM 1070 N N . ALA A 1 140 ? -0.157 3.468 7.820 1.00 98.62 140 ALA A N 1
ATOM 1071 C CA . ALA A 1 140 ? 0.183 2.323 6.979 1.00 98.62 140 ALA A CA 1
ATOM 1072 C C . ALA A 1 140 ? -0.470 2.427 5.587 1.00 98.62 140 ALA A C 1
ATOM 1074 O O . ALA A 1 140 ? 0.214 2.335 4.566 1.00 98.62 140 ALA A O 1
ATOM 1075 N N . ALA A 1 141 ? -1.772 2.733 5.525 1.00 98.38 141 ALA A N 1
ATOM 1076 C CA . ALA A 1 141 ? -2.484 2.902 4.257 1.00 98.38 141 ALA A CA 1
ATOM 1077 C C . ALA A 1 141 ? -1.900 4.042 3.400 1.00 98.38 141 ALA A C 1
ATOM 1079 O O . ALA A 1 141 ? -1.669 3.865 2.205 1.00 98.38 141 ALA A O 1
ATOM 1080 N N . ARG A 1 142 ? -1.593 5.198 3.999 1.00 98.56 142 ARG A N 1
ATOM 1081 C CA . ARG A 1 142 ? -0.981 6.339 3.293 1.00 98.56 142 ARG A CA 1
ATOM 1082 C C . ARG A 1 142 ? 0.428 6.032 2.814 1.00 98.56 142 ARG A C 1
ATOM 1084 O O . ARG A 1 142 ? 0.754 6.358 1.680 1.00 98.56 142 ARG A O 1
ATOM 1091 N N . SER A 1 143 ? 1.224 5.357 3.640 1.00 98.75 143 SER A N 1
ATOM 1092 C CA . SER A 1 143 ? 2.562 4.903 3.265 1.00 98.75 143 SER A CA 1
ATOM 1093 C C . SER A 1 143 ? 2.503 3.990 2.036 1.00 98.75 143 SER A C 1
ATOM 1095 O O . SER A 1 143 ? 3.287 4.161 1.104 1.00 98.75 143 SER A O 1
ATOM 1097 N N . ALA A 1 144 ? 1.528 3.073 1.966 1.00 98.75 144 ALA A N 1
ATOM 1098 C CA . ALA A 1 144 ? 1.279 2.287 0.757 1.00 98.75 144 ALA A CA 1
ATOM 1099 C C . ALA A 1 144 ? 0.896 3.159 -0.450 1.00 98.75 144 ALA A C 1
ATOM 1101 O O . ALA A 1 144 ? 1.452 2.979 -1.531 1.00 98.75 144 ALA A O 1
ATOM 1102 N N . GLY A 1 145 ? -0.017 4.117 -0.265 1.00 98.69 145 GLY A N 1
ATOM 1103 C CA . GLY A 1 145 ? -0.427 5.057 -1.312 1.00 98.69 145 GLY A CA 1
ATOM 1104 C C . GLY A 1 145 ? 0.738 5.869 -1.884 1.00 98.69 145 GLY A C 1
ATOM 1105 O O . GLY A 1 145 ? 0.842 6.021 -3.101 1.00 98.69 145 GLY A O 1
ATOM 1106 N N . ASP A 1 146 ? 1.656 6.325 -1.032 1.00 98.88 146 ASP A N 1
ATOM 1107 C CA . ASP A 1 146 ? 2.864 7.038 -1.453 1.00 98.88 146 ASP A CA 1
ATOM 1108 C C . ASP A 1 146 ? 3.780 6.137 -2.293 1.00 98.88 146 ASP A C 1
ATOM 1110 O O . ASP A 1 146 ? 4.258 6.557 -3.348 1.00 98.88 146 ASP A O 1
ATOM 1114 N N . GLN A 1 147 ? 3.974 4.874 -1.891 1.00 98.81 147 GLN A N 1
ATOM 1115 C CA . GLN A 1 147 ? 4.744 3.920 -2.698 1.00 98.81 147 GLN A CA 1
ATOM 1116 C C . GLN A 1 147 ? 4.086 3.642 -4.053 1.00 98.81 147 GLN A C 1
ATOM 1118 O O . GLN A 1 147 ? 4.781 3.611 -5.066 1.00 98.81 147 GLN A O 1
ATOM 1123 N N . LEU A 1 148 ? 2.759 3.478 -4.091 1.00 98.81 148 LEU A N 1
ATOM 1124 C CA . LEU A 1 148 ? 2.017 3.264 -5.335 1.00 98.81 148 LEU A CA 1
ATOM 1125 C C . LEU A 1 148 ? 2.127 4.466 -6.271 1.00 98.81 148 LEU A C 1
ATOM 1127 O O . LEU A 1 148 ? 2.327 4.291 -7.468 1.00 98.81 148 LEU A O 1
ATOM 1131 N N . LYS A 1 149 ? 2.066 5.685 -5.736 1.00 98.81 149 LYS A N 1
ATOM 1132 C CA . LYS A 1 149 ? 2.236 6.906 -6.526 1.00 98.81 149 LYS A CA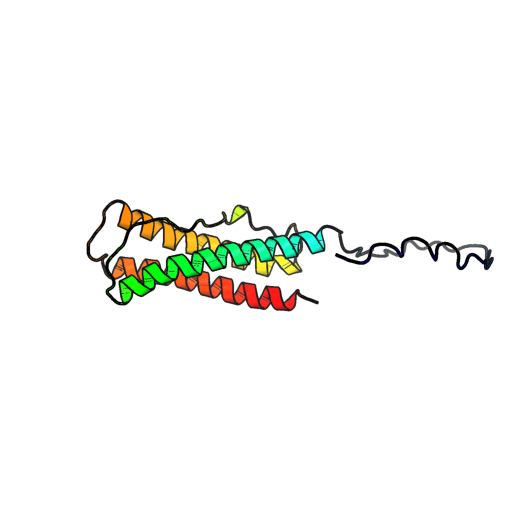 1
ATOM 1133 C C . LYS A 1 149 ? 3.636 7.018 -7.131 1.00 98.81 149 LYS A C 1
ATOM 1135 O O . LYS A 1 149 ? 3.777 7.459 -8.269 1.00 98.81 149 LYS A O 1
ATOM 1140 N N . GLU A 1 150 ? 4.678 6.641 -6.393 1.00 98.75 150 GLU A N 1
ATOM 1141 C CA . GLU A 1 150 ? 6.034 6.596 -6.953 1.00 98.75 150 GLU A CA 1
ATOM 1142 C C . GLU A 1 150 ? 6.191 5.461 -7.976 1.00 98.75 150 GLU A C 1
ATOM 1144 O O . GLU A 1 150 ? 6.814 5.668 -9.015 1.00 98.75 150 GLU A O 1
ATOM 1149 N N . ALA A 1 151 ? 5.580 4.295 -7.740 1.00 98.50 151 ALA A N 1
ATOM 1150 C CA . ALA A 1 151 ? 5.555 3.203 -8.713 1.00 98.50 151 ALA A CA 1
ATOM 1151 C C . ALA A 1 151 ? 4.863 3.614 -10.023 1.00 98.50 151 ALA A C 1
ATOM 1153 O O . ALA A 1 151 ? 5.375 3.315 -11.094 1.00 98.50 151 ALA A O 1
ATOM 1154 N N . GLU A 1 152 ? 3.742 4.337 -9.949 1.00 98.50 152 GLU A N 1
ATOM 1155 C CA . GLU A 1 152 ? 3.000 4.834 -11.115 1.00 98.50 152 GLU A CA 1
ATOM 1156 C C . GLU A 1 152 ? 3.857 5.756 -11.992 1.00 98.50 152 GLU A C 1
ATOM 1158 O O . GLU A 1 152 ? 3.878 5.605 -13.213 1.00 98.50 152 GLU A O 1
ATOM 1163 N N . LYS A 1 153 ? 4.619 6.673 -11.380 1.00 98.44 153 LYS A N 1
ATOM 1164 C CA . LYS A 1 153 ? 5.549 7.547 -12.114 1.00 98.44 153 LYS A CA 1
ATOM 1165 C C . LYS A 1 153 ? 6.620 6.738 -12.843 1.00 98.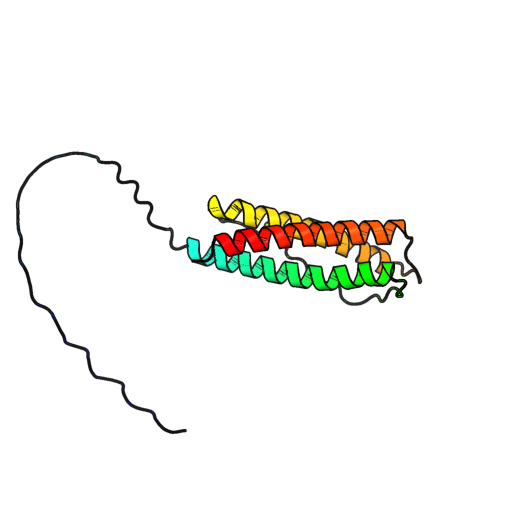44 153 LYS A C 1
ATOM 1167 O O . LYS A 1 153 ? 6.840 6.952 -14.029 1.00 98.44 153 LYS A O 1
ATOM 1172 N N . LEU A 1 154 ? 7.246 5.792 -12.143 1.00 97.62 154 LEU A N 1
ATOM 1173 C CA . LEU A 1 154 ? 8.287 4.934 -12.711 1.00 97.62 154 LEU A CA 1
ATOM 1174 C C . LEU A 1 154 ? 7.735 4.031 -13.826 1.00 97.62 154 LEU A C 1
ATOM 1176 O O . LEU A 1 154 ? 8.392 3.834 -14.841 1.00 97.62 154 LEU A O 1
ATOM 1180 N N . LEU A 1 155 ? 6.515 3.508 -13.674 1.00 96.56 155 LEU A N 1
ATOM 1181 C CA . LEU A 1 155 ? 5.836 2.740 -14.720 1.00 96.56 155 LEU A CA 1
ATOM 1182 C C . LEU A 1 155 ? 5.589 3.590 -15.971 1.00 96.56 155 LEU A C 1
ATOM 1184 O O . LEU A 1 155 ? 5.812 3.103 -17.077 1.00 96.56 155 LEU A O 1
ATOM 1188 N N . ALA A 1 156 ? 5.183 4.852 -15.812 1.00 96.19 156 ALA A N 1
ATOM 1189 C CA . ALA A 1 156 ? 4.978 5.768 -16.933 1.00 96.19 156 ALA A CA 1
ATOM 1190 C C . ALA A 1 156 ? 6.282 6.082 -17.691 1.00 96.19 156 ALA A C 1
ATOM 1192 O O . ALA A 1 156 ? 6.252 6.253 -18.905 1.00 96.19 156 ALA A O 1
ATOM 1193 N N . GLU A 1 157 ? 7.430 6.113 -17.007 1.00 95.44 157 GLU A N 1
ATOM 1194 C CA . GLU A 1 157 ? 8.752 6.297 -17.633 1.00 95.44 157 GLU A CA 1
ATOM 1195 C C . GLU A 1 157 ? 9.203 5.085 -18.470 1.00 95.44 157 GLU A C 1
ATOM 1197 O O . GLU A 1 157 ? 10.046 5.224 -19.356 1.00 95.44 157 GLU A O 1
ATOM 1202 N N . LEU A 1 158 ? 8.654 3.897 -18.199 1.00 90.12 158 LEU A N 1
ATOM 1203 C CA . LEU A 1 158 ? 8.986 2.649 -18.895 1.00 90.12 158 LEU A CA 1
ATOM 1204 C C . LEU A 1 158 ? 8.080 2.360 -20.102 1.00 90.12 158 LEU A C 1
ATOM 1206 O O . LEU A 1 158 ? 8.342 1.404 -20.839 1.00 90.12 158 LEU A O 1
ATOM 1210 N N . GLN A 1 159 ? 7.015 3.142 -20.296 1.00 84.94 159 GLN A N 1
ATOM 1211 C CA . GLN A 1 159 ? 6.092 2.995 -21.420 1.00 84.94 159 GLN A CA 1
ATOM 1212 C C . GLN A 1 159 ? 6.624 3.752 -22.658 1.00 84.94 159 GLN A C 1
ATOM 1214 O O . GLN A 1 159 ? 7.050 4.899 -22.521 1.00 84.94 159 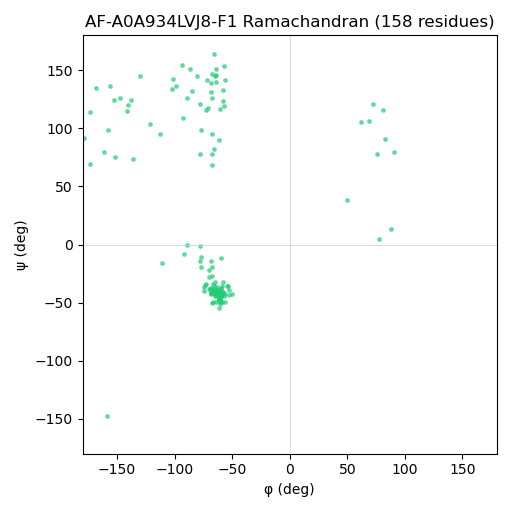GLN A O 1
ATOM 1219 N N . PRO A 1 160 ? 6.647 3.116 -23.847 1.00 70.50 160 PRO A N 1
ATOM 1220 C CA . PRO A 1 160 ? 7.183 3.703 -25.079 1.00 70.50 160 PRO A CA 1
ATOM 1221 C C . PRO A 1 160 ? 6.293 4.785 -25.707 1.00 70.50 160 PRO A C 1
ATOM 1223 O O . PRO A 1 160 ? 5.055 4.736 -25.524 1.00 70.50 160 PRO A O 1
#

Solvent-accessible surface area (backbone atoms only — not comparable to full-atom values): 9837 Å² total; per-residue (Å²): 136,88,80,85,88,88,76,92,86,78,86,88,87,87,91,80,88,82,89,81,92,81,84,85,89,82,94,71,92,70,84,73,79,76,80,64,81,58,85,61,56,66,58,43,55,56,52,51,52,53,50,49,53,49,48,48,55,29,45,58,56,54,39,51,52,29,53,37,45,71,73,67,47,68,74,77,79,73,89,74,74,70,70,67,62,41,88,77,51,62,39,87,84,39,74,94,40,37,66,37,28,53,24,51,26,52,18,30,52,25,41,48,51,24,49,50,52,49,52,54,44,54,75,60,73,47,77,66,74,56,68,71,58,41,51,52,29,37,50,26,31,49,55,15,50,54,27,48,55,54,25,51,54,52,52,60,72,72,56,134

Foldseek 3Di:
DDDDDDDDPDDDDDDDDDDDDDDDDDDDPDPPPPPPPPPCQVVLLVVLVVLLVLLVVLLVVLLCQLVCLVVVHWQDDDDHRDADALVSQDSPPPPLCVLLSVLSSLLSVLSCQLRVLSVVCVVPPDRHDDPVSSVSSNVSSVSSVVSSVVSVVSSVVVDD

Sequence (160 aa):
MLRLFIRFCWVLFCLMLLVGCGDDSDDTPDSTSNNTPSPTAVPVLDDLMQHYEALRASYEAISKVWEGLAAGEQAQCGDYPTVISPESVNADGAETREPVAERLRTAAVNLDEAISLWKAECLKPRATPSPDVIDQGRWAARSAGDQLKEAEKLLAELQP

pLDDT: mean 82.04, std 22.04, range [34.06, 98.88]

Mean predicted aligned error: 13.11 Å

Nearest PDB structures (foldseek):
  3u3f-assembly2_B  TM=4.874E-01  e=9.298E-01  Homo sapiens
  1ow6-assembly3_C-3  TM=3.385E-01  e=1.264E+00  Homo sapiens
  1f6f-assembly1_A  TM=3.035E-01  e=5.030E+00  Ovis aries
  8snb-assembly1_1G  TM=3.674E-01  e=5.030E+00  Strongylocentrotus purpuratus

=== Feature glossary ===
Feature key, reading from the visual/contextual features back to the raw sequence:

Rendered structure images. Structure images are PyMOL renders from six orthogonal camera directions. Cartoon representation draws helices as coils and strands as arrows; sticks shows the backbone as bonds; surface shows the solvent-excluded envelope. Rainbow coloring maps sequence position to hue (blue→red, N→C); chain coloring assigns a distinct color per polypeptide.

Contact-map, Ramachandran, and PAE plots. Three diagnostic plots accompany the record. The Cα contact map visualizes the tertiary structure as a 2D adjacency matrix (8 Å cutoff, sequence-local contacts suppressed). The Ramachandran plot shows the distribution of backbone (φ, ψ) torsions, with points in the α and β basins reflecting secondary structure content. The PAE plot shows AlphaFold's inter-residue confidence as a color matrix.

InterPro / GO / CATH / organism. The annotation block draws on four external resources. InterPro: which protein families and domains the sequence belongs to. GO: standardized terms for what the protein does, what process it participates in, and where in the cell it acts. CATH: which structural fold it has in the CATH hierarchy. Organism: the species of origin.

Nearest PDB structures. Structural nearest neighbors (via Foldseek easy-search vs the PDB). Reported per hit: target PDB id, E-value, and alignment TM-score. A TM-score above ~0.5 is the conventional threshold for 'same fold'.

Predicted aligned error. Predicted aligned error is AlphaFold's pairwise confidence. Unlike pLDDT (per-residue), PAE is per-residue-pair and captures whether two parts of the structure are correctly placed relative to each other. Units are ångströms of expected positional error.

Solvent-accessible surface area. SASA measures how much of the protein is reachable by solvent. It is computed by rolling a water-sized probe over the atomic surface and summing the exposed area (Å²). Per-residue SASA distinguishes core (buried, low SASA) from surface (exposed, high SASA) residues; total SASA is a whole-molecule size measure.

B-factor. Crystallographic B-factors measure how much each atom's electron density is smeared out, in Å². They rise in mobile loops and surface residues and fall in the buried interior. In AlphaFold models this column is repurposed to hold pLDDT instead.

pLDDT. For AlphaFold models, the B-factor field carries pLDDT — the model's own estimate of local accuracy on a 0–100 scale. Regions with pLDDT<50 should be treated as essentially unmodeled; they often correspond to intrinsically disordered segments.

Backbone torsions (φ/ψ). φ (phi) and ψ (psi) are the two rotatable backbone dihedrals per residue: φ is the C(i-1)–N–Cα–C torsion, ψ is the N–Cα–C–N(i+1) torsion, both in degrees on (−180°, 180°]. α-helical residues cluster near (−60°, −45°); β-strand residues near (−120°, +130°). A Ramachandran plot is simply a scatter of (φ, ψ) for every residue.

Radius of gyration, Cα contacts, bounding box. Radius of gyration (Rg) is the root-mean-square distance of Cα atoms from their centroid — a single number for overall size and compactness. A globular domain of N residues has Rg ≈ 2.2·N^0.38 Å; an extended or disordered chain has a much larger Rg. The Cα contact count is the number of residue pairs whose Cα atoms are within 8 Å and are more than four positions apart in sequence — a standard proxy for tertiary packing density. The bounding box is the smallest axis-aligned box enclosing all Cα atoms.

Secondary structure (3-state, P-SEA). Three-state secondary structure (P-SEA) collapses the eight DSSP classes into helix (a), strand (b), and coil (c). P-SEA assigns these from Cα geometry alone — distances and angles — without requiring backbone oxygens, so it works on any Cα trace.

Secondary structure (8-state, DSSP). Secondary structure is the local, repeating backbone conformation. DSSP classifies it into eight states by reading the hydrogen-bond network: three helix types (H, G, I), two β types (E, B), two non-regular types (T, S), and unstructured coil (-).

Foldseek 3Di. The Foldseek 3Di string encodes local tertiary geometry as a 20-letter alphabet — one character per residue — derived from the relative positions of nearby Cα atoms. Unlike the amino-acid sequence, 3Di is a direct function of the 3D structure, so two proteins with the same fold have similar 3Di strings even at low sequence identity.

mmCIF coordinates. Structure coordinates are given as an mmCIF _atom_site loop: one row per atom with element, residue name, chain id, sequence number, and x/y/z position in Å. Only the four main-chain atoms per residue are included here; side chains are omitted to keep the record compact.

Sequence. This is the polypeptide sequence — one letter per residue, N-terminus first. Length ranges from a few dozen residues for small domains to over a thousand for large multi-domain proteins.